Protein AF-A0A2L1CAA3-F1 (afdb_monomer_lite)

pLDDT: mean 85.88, std 10.62, range [54.34, 98.0]

Secondary structure (DSSP, 8-state):
---------HHHHHHHHHHHHHTT--HHHHHHHHHHHHHSSS----HHHHHHHHHHHHS-----S-HHHHHT-TT-

Foldseek 3Di:
DDDDDDDDDPVVCVVLVVVCVVVVHDPVVVVVVVVCCVPPPHPPCPVVNVVVVVCVVVDDDDDDPDPCVVPVVPPD

Radius of gyration: 19.26 Å; chains: 1; bounding box: 43×43×42 Å

Organism: Methanococcus maripaludis (NCBI:txid39152)

Sequence (76 aa):
MAVKSFNVDEEVYSKFSKHCKDRGMSMSKQVEFFMRSIVEEEPELRQEYIEKIERICKGKFIKVNNFSEEFGLNDL

Structure (mmCIF, N/CA/C/O backbone):
data_AF-A0A2L1CAA3-F1
#
_entry.id   AF-A0A2L1CAA3-F1
#
loop_
_atom_site.group_PDB
_atom_site.id
_atom_site.type_symbol
_atom_site.label_atom_id
_atom_site.label_alt_id
_atom_site.label_comp_id
_atom_site.label_asym_id
_atom_site.label_entity_id
_atom_site.label_seq_id
_atom_site.pdbx_PDB_ins_code
_atom_site.Cartn_x
_atom_site.Cartn_y
_atom_site.Cartn_z
_atom_site.occupancy
_atom_site.B_iso_or_equiv
_atom_site.auth_seq_id
_atom_site.auth_comp_id
_atom_site.auth_asym_id
_atom_site.auth_atom_id
_atom_site.pdbx_PDB_model_num
ATOM 1 N N . MET A 1 1 ? 18.155 -5.293 5.179 1.00 63.50 1 MET A N 1
ATOM 2 C CA . MET A 1 1 ? 17.525 -6.011 4.046 1.00 63.50 1 MET A CA 1
ATOM 3 C C . MET A 1 1 ? 18.589 -6.348 3.020 1.00 63.50 1 MET A C 1
ATOM 5 O O . MET A 1 1 ? 19.494 -5.547 2.834 1.00 63.50 1 MET A O 1
ATOM 9 N N . ALA A 1 2 ? 18.490 -7.514 2.382 1.00 81.81 2 ALA A N 1
ATOM 10 C CA . ALA A 1 2 ? 19.349 -7.885 1.260 1.00 81.81 2 ALA A CA 1
ATOM 11 C C . ALA A 1 2 ? 18.745 -7.375 -0.057 1.00 81.81 2 ALA A C 1
ATOM 13 O O . ALA A 1 2 ? 17.527 -7.420 -0.221 1.00 81.81 2 ALA A O 1
ATOM 14 N N . VAL A 1 3 ? 19.584 -6.926 -0.992 1.00 87.81 3 VAL A N 1
ATOM 15 C CA . VAL A 1 3 ? 19.138 -6.552 -2.342 1.00 87.81 3 VAL A CA 1
ATOM 16 C C . VAL A 1 3 ? 18.664 -7.809 -3.070 1.00 87.81 3 VAL A C 1
ATOM 18 O O . VAL A 1 3 ? 19.345 -8.835 -3.051 1.00 87.81 3 VAL A O 1
ATOM 21 N N . LYS A 1 4 ? 17.484 -7.733 -3.685 1.00 89.94 4 LYS A N 1
ATOM 22 C CA . LYS A 1 4 ? 16.931 -8.776 -4.553 1.00 89.94 4 LYS A CA 1
ATOM 23 C C . LYS A 1 4 ? 16.796 -8.198 -5.953 1.00 89.94 4 LYS A C 1
ATOM 25 O O . LYS A 1 4 ? 16.269 -7.099 -6.104 1.00 89.94 4 LYS A O 1
ATOM 30 N N . SER A 1 5 ? 17.292 -8.923 -6.946 1.00 91.38 5 SER A N 1
ATOM 31 C CA . SER A 1 5 ? 17.180 -8.570 -8.357 1.00 91.38 5 SER A CA 1
ATOM 32 C C . SER A 1 5 ? 16.351 -9.622 -9.080 1.00 91.38 5 SER A C 1
ATOM 34 O O . SER A 1 5 ? 16.464 -10.818 -8.820 1.00 91.38 5 SER A O 1
ATOM 36 N N . PHE A 1 6 ? 15.491 -9.156 -9.971 1.00 91.75 6 PHE A N 1
ATOM 37 C CA . PHE A 1 6 ? 14.659 -9.970 -10.842 1.00 91.75 6 PHE A CA 1
ATOM 38 C C . PHE A 1 6 ? 14.371 -9.155 -12.102 1.00 91.75 6 PHE A C 1
ATOM 40 O O . PHE A 1 6 ? 14.401 -7.924 -12.068 1.00 91.75 6 PHE A O 1
ATOM 47 N N . ASN A 1 7 ? 14.116 -9.843 -13.209 1.00 95.25 7 ASN A N 1
ATOM 48 C CA . ASN A 1 7 ? 13.768 -9.186 -14.462 1.00 95.25 7 ASN A CA 1
ATOM 49 C C . ASN A 1 7 ? 12.266 -8.901 -14.484 1.00 95.25 7 ASN A C 1
ATOM 51 O O . ASN A 1 7 ? 11.464 -9.748 -14.089 1.00 95.25 7 ASN A O 1
ATOM 55 N N . VAL A 1 8 ? 11.898 -7.717 -14.961 1.00 94.25 8 VAL A N 1
ATOM 56 C CA . VAL A 1 8 ? 10.512 -7.293 -15.168 1.00 94.25 8 VAL A CA 1
ATOM 57 C C . VAL A 1 8 ? 10.428 -6.720 -16.570 1.00 94.25 8 VAL A C 1
ATOM 59 O O . VAL A 1 8 ? 11.380 -6.099 -17.038 1.00 94.25 8 VAL A O 1
ATOM 62 N N . ASP A 1 9 ? 9.301 -6.943 -17.234 1.00 97.94 9 ASP A N 1
ATOM 63 C CA . ASP A 1 9 ? 9.009 -6.271 -18.492 1.00 97.94 9 ASP A CA 1
ATOM 64 C C . ASP A 1 9 ? 9.046 -4.737 -18.322 1.00 97.94 9 ASP A C 1
ATOM 66 O O . ASP A 1 9 ? 8.536 -4.198 -17.334 1.00 97.94 9 ASP A O 1
ATOM 70 N N . GLU A 1 10 ? 9.661 -4.034 -19.277 1.00 97.12 10 GLU A N 1
ATOM 71 C CA . GLU A 1 10 ? 9.889 -2.584 -19.197 1.00 97.12 10 GLU A CA 1
ATOM 72 C C . GLU A 1 10 ? 8.571 -1.798 -19.178 1.00 97.12 10 GLU A C 1
ATOM 74 O O . GLU A 1 10 ? 8.425 -0.825 -18.431 1.00 97.12 10 GLU A O 1
ATOM 79 N N . GLU A 1 11 ? 7.573 -2.233 -19.952 1.00 98.00 11 GLU A N 1
ATOM 80 C CA . GLU A 1 11 ? 6.270 -1.575 -19.994 1.00 98.00 11 GLU A CA 1
ATOM 81 C C . GLU A 1 11 ? 5.538 -1.743 -18.656 1.00 98.00 11 GLU A C 1
ATOM 83 O O . GLU A 1 11 ? 4.979 -0.780 -18.115 1.00 98.00 11 GLU A O 1
ATOM 88 N N . VAL A 1 12 ? 5.588 -2.947 -18.080 1.00 97.06 12 VAL A N 1
ATOM 89 C CA . VAL A 1 12 ? 5.028 -3.240 -16.753 1.00 97.06 12 VAL A CA 1
ATOM 90 C C . VAL A 1 12 ? 5.719 -2.410 -15.671 1.00 97.06 12 VAL A C 1
ATOM 92 O O . VAL A 1 12 ? 5.040 -1.760 -14.869 1.00 97.06 12 VAL A O 1
ATOM 95 N N . TYR A 1 13 ? 7.055 -2.384 -15.663 1.00 95.81 13 TY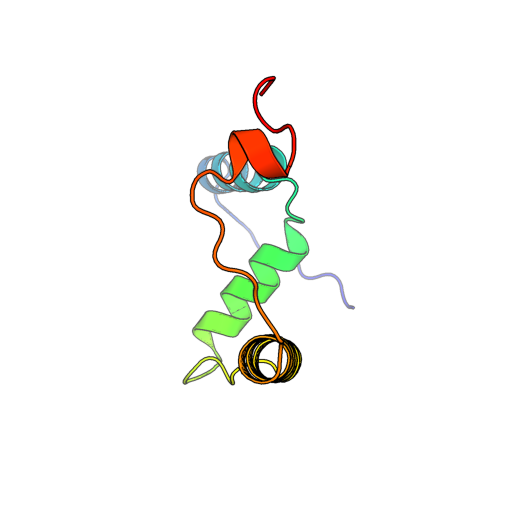R A N 1
ATOM 96 C CA . TYR A 1 13 ? 7.834 -1.603 -14.705 1.00 95.81 13 TYR A CA 1
ATOM 97 C C . TYR A 1 13 ? 7.499 -0.112 -14.792 1.00 95.81 13 TYR A C 1
ATOM 99 O O . TYR A 1 13 ? 7.225 0.521 -13.770 1.00 95.81 13 TYR A O 1
ATOM 107 N N . SER A 1 14 ? 7.455 0.446 -16.003 1.00 97.00 14 SER A N 1
ATOM 108 C CA . SER A 1 14 ? 7.159 1.860 -16.235 1.00 97.00 14 SER A CA 1
ATOM 109 C C . SER A 1 14 ? 5.775 2.250 -15.703 1.00 97.00 14 SER A C 1
ATOM 111 O O . SER A 1 14 ? 5.645 3.208 -14.929 1.00 97.00 14 SER A O 1
ATOM 113 N N . LYS A 1 15 ? 4.741 1.458 -16.022 1.00 97.31 15 LYS A N 1
ATOM 114 C CA . LYS A 1 15 ? 3.371 1.681 -15.532 1.00 97.31 15 LYS A CA 1
ATOM 115 C C . LYS A 1 15 ? 3.290 1.600 -14.007 1.00 97.31 15 LYS A C 1
ATOM 117 O O . LYS A 1 15 ? 2.691 2.474 -13.377 1.00 97.31 15 LYS A O 1
ATOM 122 N N . PHE A 1 16 ? 3.910 0.588 -13.405 1.00 95.75 16 PHE A N 1
ATOM 123 C CA . PHE A 1 16 ? 3.865 0.384 -11.957 1.00 95.75 16 PHE A CA 1
ATOM 124 C C . PHE A 1 16 ? 4.667 1.443 -11.184 1.00 95.75 16 PHE A C 1
ATOM 126 O O . PHE A 1 16 ? 4.208 1.960 -10.163 1.00 95.75 16 PHE A O 1
ATOM 133 N N . SER A 1 17 ? 5.830 1.834 -11.705 1.00 95.25 17 SER A N 1
ATOM 134 C CA . SER A 1 17 ? 6.669 2.905 -11.159 1.00 95.25 17 SER A CA 1
ATOM 135 C C . SER A 1 17 ? 5.937 4.241 -11.146 1.00 95.25 17 SER A C 1
ATOM 137 O O . SER A 1 17 ? 5.915 4.924 -10.118 1.00 95.25 17 SER A O 1
ATOM 139 N N . LYS A 1 18 ? 5.265 4.588 -12.251 1.00 96.75 18 LYS A N 1
ATOM 140 C CA . LYS A 1 18 ? 4.421 5.784 -12.325 1.00 96.75 18 LYS A CA 1
ATOM 141 C C . LYS A 1 18 ? 3.287 5.733 -11.300 1.00 96.75 18 LYS A C 1
ATOM 143 O O . LYS A 1 18 ? 3.135 6.667 -10.524 1.00 96.75 18 LYS A O 1
ATOM 148 N N . HIS A 1 19 ? 2.568 4.613 -11.222 1.00 95.62 19 HIS A N 1
ATOM 149 C CA . HIS A 1 19 ? 1.494 4.4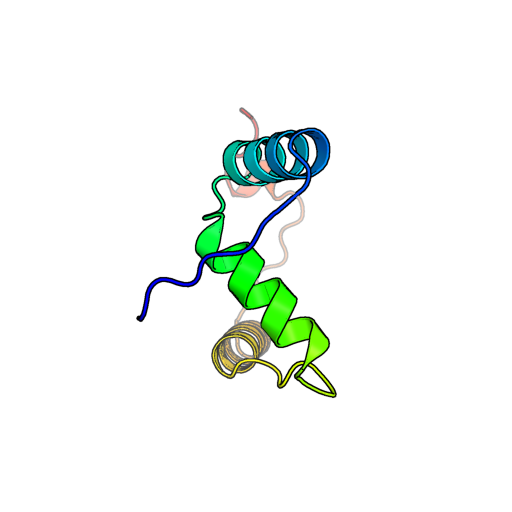25 -10.245 1.00 95.62 19 HIS A CA 1
ATOM 150 C C . HIS A 1 19 ? 1.960 4.638 -8.795 1.00 95.62 19 HIS A C 1
ATOM 152 O O . HIS A 1 19 ? 1.259 5.267 -8.001 1.00 95.62 19 HIS A O 1
ATOM 158 N N . CYS A 1 20 ? 3.144 4.130 -8.439 1.00 95.06 20 CYS A N 1
ATOM 159 C CA . CYS A 1 20 ? 3.705 4.322 -7.105 1.00 95.06 20 CYS A CA 1
ATOM 160 C C . CYS A 1 20 ? 4.039 5.794 -6.842 1.00 95.06 20 CYS A C 1
ATOM 162 O O . CYS A 1 20 ? 3.686 6.314 -5.784 1.00 95.06 20 CYS A O 1
ATOM 164 N N . LYS A 1 21 ? 4.666 6.479 -7.807 1.00 93.44 21 LYS A N 1
ATOM 165 C CA . LYS A 1 21 ? 5.016 7.904 -7.696 1.00 93.44 21 LYS A CA 1
ATOM 166 C C . LYS A 1 21 ? 3.785 8.792 -7.541 1.00 93.44 21 LYS A C 1
ATOM 168 O O . LYS A 1 21 ? 3.755 9.598 -6.617 1.00 93.44 21 LYS A O 1
ATOM 173 N N . ASP A 1 22 ? 2.766 8.588 -8.373 1.00 94.81 22 ASP A N 1
ATOM 174 C CA . ASP A 1 22 ? 1.538 9.396 -8.381 1.00 94.81 22 ASP A CA 1
ATOM 175 C C . ASP A 1 22 ? 0.781 9.324 -7.041 1.00 94.81 22 ASP A C 1
ATOM 177 O O . ASP A 1 22 ? 0.034 10.232 -6.690 1.00 94.81 22 ASP A O 1
ATOM 181 N N . ARG A 1 23 ? 0.993 8.255 -6.262 1.00 92.00 23 ARG A N 1
ATOM 182 C CA . ARG A 1 23 ? 0.364 8.027 -4.951 1.00 92.00 23 ARG A CA 1
ATOM 183 C C . ARG A 1 23 ? 1.313 8.226 -3.765 1.00 92.00 23 ARG A C 1
ATOM 185 O O . ARG A 1 23 ? 0.954 7.886 -2.641 1.00 92.00 23 ARG A O 1
ATOM 192 N N . GLY A 1 24 ? 2.537 8.710 -3.997 1.00 91.50 24 GLY A N 1
ATOM 193 C CA . GLY A 1 24 ? 3.544 8.889 -2.943 1.00 91.50 24 GLY A CA 1
ATOM 194 C C . GLY A 1 24 ? 3.986 7.580 -2.273 1.00 91.50 24 GLY A C 1
ATOM 195 O O . GLY A 1 24 ? 4.395 7.573 -1.112 1.00 91.50 24 GLY A O 1
ATOM 196 N N . MET A 1 25 ? 3.884 6.452 -2.977 1.00 91.38 25 MET A N 1
ATOM 197 C CA . MET A 1 25 ? 4.195 5.121 -2.457 1.00 91.38 25 MET A CA 1
ATOM 198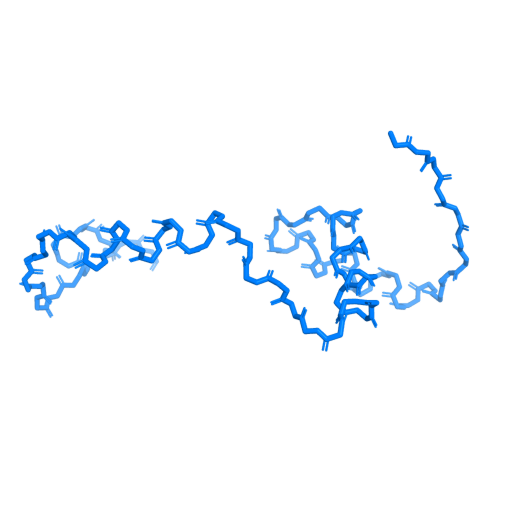 C C . MET A 1 25 ? 5.624 4.706 -2.817 1.00 91.38 25 MET A C 1
ATOM 200 O O . MET A 1 25 ? 6.113 4.951 -3.918 1.00 91.38 25 MET A O 1
ATOM 204 N N . SER A 1 26 ? 6.293 4.009 -1.895 1.00 92.88 26 SER A N 1
ATOM 205 C CA . SER A 1 26 ? 7.601 3.409 -2.173 1.00 92.88 26 SER A CA 1
ATOM 206 C C . SER A 1 26 ? 7.445 2.121 -2.979 1.00 92.88 26 SER A C 1
ATOM 208 O O . SER A 1 26 ? 6.744 1.202 -2.555 1.00 92.88 26 SER A O 1
ATOM 210 N N . MET A 1 27 ? 8.161 2.028 -4.099 1.00 91.88 27 MET A N 1
ATOM 211 C CA . MET A 1 27 ? 8.109 0.864 -4.984 1.00 91.88 27 MET A CA 1
ATOM 212 C C . MET A 1 27 ? 8.592 -0.420 -4.301 1.00 91.88 27 MET A C 1
ATOM 214 O O . MET A 1 27 ? 7.947 -1.456 -4.425 1.00 91.88 27 MET A O 1
ATOM 218 N N . SER A 1 28 ? 9.671 -0.353 -3.514 1.00 91.06 28 SER A N 1
ATOM 219 C CA . SER A 1 28 ? 10.174 -1.521 -2.779 1.00 91.06 28 SER A CA 1
ATOM 220 C C . SER A 1 28 ? 9.170 -2.026 -1.743 1.00 91.06 28 SER A C 1
ATOM 222 O O . SER A 1 28 ? 8.964 -3.231 -1.635 1.00 91.06 28 SER A O 1
ATOM 224 N N . LYS A 1 29 ? 8.481 -1.112 -1.043 1.00 90.12 29 LYS A N 1
ATOM 225 C CA . LYS A 1 29 ? 7.416 -1.475 -0.096 1.00 90.12 29 LYS A CA 1
ATOM 226 C C . LYS A 1 29 ? 6.235 -2.137 -0.796 1.00 90.12 29 LYS A C 1
ATOM 228 O O . LYS A 1 29 ? 5.657 -3.059 -0.236 1.00 90.12 29 LYS A O 1
ATOM 233 N N . GLN A 1 30 ? 5.878 -1.678 -1.997 1.00 92.38 30 GLN A N 1
ATOM 234 C CA . GLN A 1 30 ? 4.757 -2.258 -2.734 1.00 92.38 30 GLN A CA 1
ATOM 235 C C . GLN A 1 30 ? 5.070 -3.635 -3.307 1.00 92.38 30 GLN A C 1
ATOM 237 O O . GLN A 1 30 ? 4.225 -4.521 -3.240 1.00 92.38 30 GLN A O 1
ATOM 242 N N . VAL A 1 31 ? 6.290 -3.849 -3.802 1.00 92.19 31 VAL A N 1
ATOM 243 C CA . VAL A 1 31 ? 6.740 -5.185 -4.215 1.00 92.19 31 VAL A CA 1
ATOM 244 C C . VAL A 1 31 ? 6.731 -6.145 -3.026 1.00 92.19 31 VAL A C 1
ATOM 246 O O . VAL A 1 31 ? 6.214 -7.251 -3.143 1.00 92.19 31 VAL A O 1
ATOM 249 N N . GLU A 1 32 ? 7.245 -5.723 -1.869 1.00 90.62 32 GLU A N 1
ATOM 250 C CA . GLU A 1 32 ? 7.214 -6.547 -0.657 1.00 90.62 32 GLU A CA 1
ATOM 251 C C . GLU A 1 32 ? 5.779 -6.841 -0.202 1.00 90.62 32 GLU A C 1
ATOM 253 O O . GLU A 1 32 ? 5.460 -7.983 0.115 1.00 90.62 32 GLU A O 1
ATOM 258 N N . PHE A 1 33 ? 4.900 -5.835 -0.202 1.00 88.38 33 PHE A N 1
ATOM 259 C CA . PHE A 1 33 ? 3.492 -6.005 0.152 1.00 88.38 33 PHE A CA 1
ATOM 260 C C . PHE A 1 33 ? 2.786 -6.989 -0.782 1.00 88.38 33 PHE A C 1
ATOM 262 O O . PHE A 1 33 ? 2.073 -7.872 -0.314 1.00 88.38 33 PHE A O 1
ATOM 269 N N . PHE A 1 34 ? 3.030 -6.878 -2.088 1.00 89.50 34 PHE A N 1
ATOM 270 C CA . PHE A 1 34 ? 2.512 -7.826 -3.063 1.00 89.50 34 PHE A CA 1
ATOM 271 C C . PHE A 1 34 ? 3.011 -9.244 -2.769 1.00 89.50 34 PHE A C 1
ATOM 273 O O . PHE A 1 34 ? 2.198 -10.153 -2.639 1.00 89.50 34 PHE A O 1
ATOM 280 N N . MET A 1 35 ? 4.321 -9.433 -2.578 1.00 90.25 35 MET A N 1
ATOM 281 C CA . MET A 1 35 ? 4.885 -10.745 -2.238 1.00 90.25 35 MET A CA 1
ATOM 282 C C . MET A 1 35 ? 4.242 -11.334 -0.977 1.00 90.25 35 MET A C 1
ATOM 284 O O . MET A 1 35 ? 3.857 -12.497 -1.000 1.00 90.25 35 MET A O 1
ATOM 288 N N . ARG A 1 36 ? 4.061 -10.528 0.079 1.00 87.38 36 ARG A N 1
ATOM 289 C CA . ARG A 1 36 ? 3.367 -10.925 1.317 1.00 87.38 36 ARG A CA 1
ATOM 290 C C . ARG A 1 36 ? 1.932 -11.366 1.060 1.00 87.38 36 ARG A C 1
ATOM 292 O O . ARG A 1 36 ? 1.558 -12.448 1.484 1.00 87.38 36 ARG A O 1
ATOM 299 N N . SER A 1 37 ? 1.173 -10.587 0.288 1.00 85.00 37 SER A N 1
ATOM 300 C CA . SER A 1 37 ? -0.229 -10.900 -0.024 1.00 85.00 37 SER A CA 1
ATOM 301 C C . SER A 1 37 ? -0.433 -12.207 -0.795 1.00 85.00 37 SER A C 1
ATOM 303 O O . SER A 1 37 ? -1.538 -12.733 -0.802 1.00 85.00 37 SER A O 1
ATOM 305 N N . ILE A 1 38 ? 0.611 -12.714 -1.461 1.00 87.44 38 ILE A N 1
ATOM 306 C CA . ILE A 1 38 ? 0.570 -13.988 -2.189 1.00 87.44 38 ILE A CA 1
ATOM 307 C C . ILE A 1 38 ? 0.973 -15.169 -1.296 1.00 87.44 38 ILE A C 1
ATOM 309 O O . ILE A 1 38 ? 0.511 -16.282 -1.532 1.00 87.44 38 ILE A O 1
ATOM 313 N N . VAL A 1 39 ? 1.852 -14.957 -0.309 1.00 86.44 39 VAL A N 1
ATOM 314 C CA . VAL A 1 39 ? 2.383 -16.039 0.547 1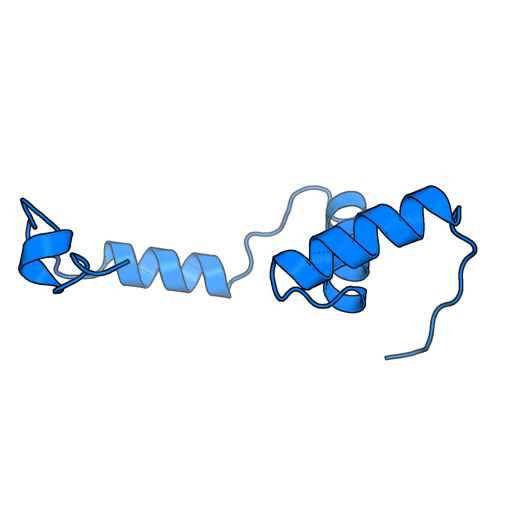.00 86.44 39 VAL A CA 1
ATOM 315 C C . VAL A 1 39 ? 1.651 -16.190 1.880 1.00 86.44 39 VAL A C 1
ATOM 317 O O . VAL A 1 39 ? 1.749 -17.244 2.498 1.00 86.44 39 VAL A O 1
ATOM 320 N N 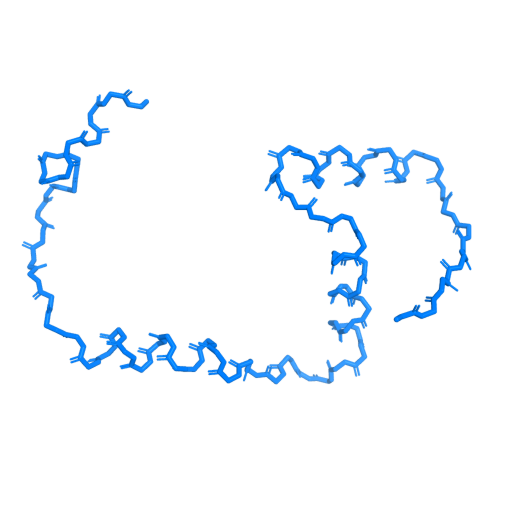. GLU A 1 40 ? 0.949 -15.158 2.341 1.00 81.19 40 GLU A N 1
ATOM 321 C CA . GLU A 1 40 ? 0.143 -15.193 3.563 1.00 81.19 40 GLU A CA 1
ATOM 322 C C . GLU A 1 40 ? -1.268 -15.722 3.202 1.00 81.19 40 GLU A C 1
ATOM 324 O O . GLU A 1 40 ? -1.975 -15.093 2.418 1.00 81.19 40 GLU A O 1
ATOM 329 N N . GLU A 1 41 ? -1.654 -16.904 3.719 1.00 60.69 41 GLU A N 1
ATOM 330 C CA . GLU A 1 41 ? -2.903 -17.625 3.360 1.00 60.69 41 GLU A CA 1
ATOM 331 C C . GLU A 1 41 ? -4.190 -16.842 3.681 1.00 60.69 41 GLU A C 1
ATOM 333 O O . GLU A 1 41 ? -5.199 -17.010 3.002 1.00 60.69 41 GLU A O 1
ATOM 338 N N . GLU A 1 42 ? -4.129 -15.925 4.641 1.00 59.09 42 GLU A N 1
ATOM 339 C CA . GLU A 1 42 ? -5.014 -14.772 4.782 1.00 59.09 42 GLU A CA 1
ATOM 340 C C . GLU A 1 42 ? -4.163 -13.620 5.326 1.00 59.09 42 GLU A C 1
ATOM 342 O O . GLU A 1 42 ? -3.226 -13.884 6.085 1.00 59.09 42 GLU A O 1
ATOM 347 N N . PRO A 1 43 ? -4.431 -12.348 4.971 1.00 58.66 43 PRO A N 1
ATOM 348 C CA . PRO A 1 43 ? -3.700 -11.247 5.572 1.00 58.66 43 PRO A CA 1
ATOM 349 C C . PRO A 1 43 ? -3.966 -11.275 7.077 1.00 58.66 43 PRO A C 1
ATOM 351 O O . PRO A 1 43 ? -5.049 -10.885 7.520 1.00 58.66 43 PRO A O 1
ATOM 354 N N . GLU A 1 44 ? -2.986 -11.725 7.866 1.00 62.78 44 GLU A N 1
ATOM 355 C CA . GLU A 1 44 ? -3.027 -11.555 9.311 1.00 62.78 44 GLU A CA 1
ATOM 356 C C . GLU A 1 44 ? -3.258 -10.064 9.546 1.00 62.78 44 GLU A C 1
ATOM 358 O O . GLU A 1 44 ? -2.460 -9.214 9.128 1.00 62.78 44 GLU A O 1
ATOM 363 N N . LEU A 1 45 ? -4.416 -9.725 10.121 1.00 67.38 45 LEU A N 1
ATOM 364 C CA . LEU A 1 45 ? -4.774 -8.344 10.404 1.00 67.38 45 LEU A CA 1
ATOM 365 C C . LEU A 1 45 ? -3.628 -7.736 11.204 1.00 67.38 45 LEU A C 1
ATOM 367 O O . LEU A 1 45 ? -3.428 -8.080 12.368 1.00 67.38 45 LEU A O 1
ATOM 371 N N . ARG A 1 46 ? -2.850 -6.850 10.563 1.00 74.38 46 ARG A N 1
ATOM 372 C CA . ARG A 1 46 ? -1.704 -6.223 11.225 1.00 74.38 46 ARG A CA 1
ATOM 373 C C . ARG A 1 46 ? -2.189 -5.634 12.540 1.00 74.38 46 ARG A C 1
ATOM 375 O O . ARG A 1 46 ? -3.149 -4.863 12.534 1.00 74.38 46 ARG A O 1
ATOM 382 N N . GLN A 1 47 ? -1.503 -5.956 13.633 1.00 78.12 47 GLN A N 1
ATOM 383 C CA . GLN A 1 47 ? -1.875 -5.509 14.976 1.00 78.12 47 GLN A CA 1
ATOM 384 C C . GLN A 1 47 ? -2.132 -3.991 15.032 1.00 78.12 47 GLN A C 1
ATOM 386 O O . GLN A 1 47 ? -3.078 -3.539 15.666 1.00 78.12 47 GLN A O 1
ATOM 391 N N . GLU A 1 48 ? -1.366 -3.202 14.269 1.00 81.38 48 GLU A N 1
ATOM 392 C CA . GLU A 1 48 ? -1.560 -1.754 14.121 1.00 81.38 48 GLU A CA 1
ATOM 393 C C . GLU A 1 48 ? -2.972 -1.368 13.632 1.00 81.38 48 GLU A C 1
ATOM 395 O O . GLU A 1 48 ? -3.550 -0.383 14.095 1.00 81.38 48 GLU A O 1
ATOM 400 N N . TYR A 1 49 ? -3.543 -2.118 12.687 1.00 83.62 49 TYR A N 1
ATOM 401 C CA . TYR A 1 49 ? -4.895 -1.869 12.190 1.00 83.62 49 TYR A CA 1
ATOM 402 C C . TYR A 1 49 ? -5.954 -2.241 13.217 1.00 83.62 49 TYR A C 1
ATOM 404 O O . TYR A 1 49 ? -6.908 -1.481 13.387 1.00 83.62 49 TYR A O 1
ATOM 412 N N . ILE A 1 50 ? -5.752 -3.347 13.936 1.00 87.06 50 ILE A N 1
ATOM 413 C CA . ILE A 1 50 ? -6.620 -3.751 15.047 1.00 87.06 50 ILE A CA 1
ATOM 414 C C . ILE A 1 50 ? -6.636 -2.640 16.101 1.00 87.06 50 ILE A C 1
ATOM 416 O O . ILE A 1 50 ? -7.700 -2.138 16.455 1.00 87.06 50 ILE A O 1
ATOM 420 N N . GLU A 1 51 ? -5.466 -2.154 16.517 1.00 89.88 51 GLU A N 1
ATOM 421 C CA . GLU A 1 51 ? -5.348 -1.068 17.492 1.00 89.88 51 GLU A CA 1
ATOM 422 C C . GLU A 1 51 ? -6.001 0.239 17.024 1.00 89.88 51 GLU A C 1
ATOM 424 O O . GLU A 1 51 ? -6.639 0.930 17.821 1.00 89.88 51 GLU A O 1
ATOM 429 N N . LYS A 1 52 ? -5.856 0.608 15.744 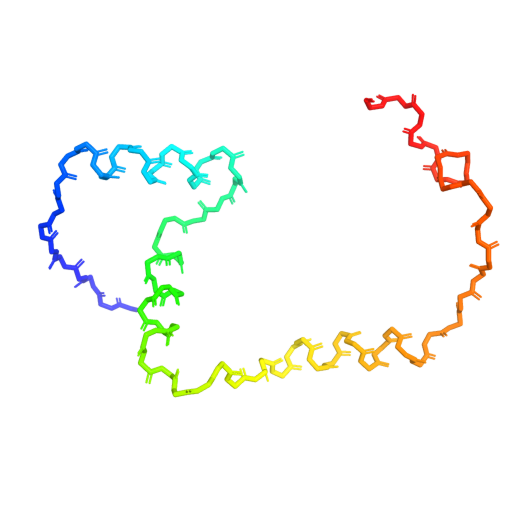1.00 91.06 52 LYS A N 1
ATOM 430 C CA . LYS A 1 52 ? -6.521 1.799 15.188 1.00 91.06 52 LYS A CA 1
ATOM 431 C C . LYS A 1 52 ? -8.037 1.656 15.230 1.00 91.06 52 LYS A C 1
ATOM 433 O O . LYS A 1 52 ? -8.704 2.591 15.670 1.00 91.06 52 LYS A O 1
ATOM 438 N N . ILE A 1 53 ? -8.573 0.506 14.816 1.00 90.75 53 ILE A N 1
ATOM 439 C CA . ILE A 1 53 ? -10.014 0.236 14.868 1.00 90.75 53 ILE A CA 1
ATOM 440 C C . ILE A 1 53 ? -10.502 0.265 16.313 1.00 90.75 53 ILE A C 1
ATOM 442 O O . ILE A 1 53 ? -11.490 0.931 16.598 1.00 90.75 53 ILE A O 1
ATOM 446 N N . GLU A 1 54 ? -9.789 -0.360 17.248 1.00 92.62 54 GLU A N 1
ATOM 447 C CA . GLU A 1 54 ? -10.166 -0.325 18.659 1.00 92.62 54 GLU A CA 1
ATOM 448 C C . GLU A 1 54 ? -10.210 1.096 19.226 1.00 92.62 54 GLU A C 1
ATOM 450 O O . GLU A 1 54 ? -11.140 1.436 19.960 1.00 92.62 54 GLU A O 1
ATOM 455 N N . ARG A 1 55 ? -9.224 1.939 18.895 1.00 93.56 55 ARG A N 1
ATOM 456 C CA . ARG A 1 55 ? -9.218 3.350 19.308 1.00 93.56 55 ARG A CA 1
ATOM 457 C C . ARG A 1 55 ? -10.398 4.105 18.720 1.00 93.56 55 ARG A C 1
ATOM 459 O O . ARG A 1 55 ? -10.995 4.908 19.430 1.00 93.56 55 ARG A O 1
ATOM 466 N N . ILE A 1 56 ? -10.736 3.837 17.458 1.00 91.62 56 ILE A N 1
ATOM 467 C CA . ILE A 1 56 ? -11.920 4.409 16.824 1.00 91.62 56 ILE A CA 1
ATOM 468 C C . ILE A 1 56 ? -13.159 3.939 17.591 1.00 91.62 56 ILE A C 1
ATOM 470 O O . ILE A 1 56 ? -13.872 4.768 18.127 1.00 91.62 56 ILE A O 1
ATOM 474 N N . CYS A 1 57 ? -13.382 2.639 17.772 1.00 87.94 57 CYS A N 1
ATOM 475 C CA . CYS A 1 57 ? -14.558 2.119 18.478 1.00 87.94 57 CYS A CA 1
ATOM 476 C C . CYS A 1 57 ? -14.709 2.642 19.919 1.00 87.94 57 CYS A C 1
ATOM 478 O O . CYS A 1 57 ? -15.831 2.820 20.386 1.00 87.94 57 CYS A O 1
ATOM 480 N N . LYS A 1 58 ? -13.600 2.898 20.625 1.00 93.75 58 LYS A N 1
ATOM 481 C CA . LYS A 1 58 ? -13.585 3.461 21.990 1.00 93.75 58 LYS A CA 1
ATOM 482 C C . LYS A 1 58 ? -13.677 4.998 22.014 1.00 93.75 58 LYS A C 1
ATOM 484 O O . LYS A 1 58 ? -13.806 5.586 23.088 1.00 93.75 58 LYS A O 1
ATOM 489 N N . GLY A 1 59 ? -13.574 5.654 20.860 1.00 89.00 59 GLY A N 1
ATOM 490 C CA . GLY A 1 59 ? -13.586 7.104 20.721 1.00 89.00 59 GLY A CA 1
ATOM 491 C C . GLY A 1 59 ? -14.961 7.717 20.988 1.00 89.00 59 GLY A C 1
ATOM 492 O O . GLY A 1 59 ? -16.001 7.123 20.714 1.00 89.00 59 GLY A O 1
ATOM 493 N N . LYS A 1 60 ? -14.972 8.946 21.512 1.00 85.62 60 LYS A N 1
ATOM 494 C CA . LYS A 1 60 ? -16.183 9.770 21.582 1.00 85.62 60 LYS A CA 1
ATOM 495 C C . LYS A 1 60 ? -16.240 10.636 20.333 1.00 85.62 60 LYS A C 1
ATOM 497 O O . LYS A 1 60 ? -15.423 11.540 20.184 1.00 85.62 60 LYS A O 1
ATOM 502 N N . PHE A 1 61 ? -17.193 10.355 19.454 1.00 87.44 61 PHE A N 1
ATOM 503 C CA . PHE A 1 61 ? -17.385 11.126 18.229 1.00 87.44 61 PHE A CA 1
ATOM 504 C C . PHE A 1 61 ? -18.549 12.090 18.371 1.00 87.44 61 PHE A C 1
ATOM 506 O O . PHE A 1 61 ? -19.578 11.764 18.964 1.00 87.44 61 PHE A O 1
ATOM 513 N N . ILE A 1 62 ? -18.383 13.272 17.789 1.00 84.25 62 ILE A N 1
ATOM 514 C CA . ILE A 1 62 ? -19.474 14.207 17.551 1.00 84.25 62 ILE A CA 1
ATOM 515 C C . ILE A 1 62 ? -20.089 13.905 16.187 1.00 84.25 62 ILE A C 1
ATOM 517 O O . ILE A 1 62 ? -19.391 13.528 15.243 1.00 84.25 62 ILE A O 1
ATOM 521 N N . LYS A 1 63 ? -21.407 14.057 16.075 1.00 82.75 63 LYS A N 1
ATOM 522 C CA . LYS A 1 63 ? -22.071 13.977 14.778 1.00 82.75 63 LYS A CA 1
ATOM 523 C C . LYS A 1 63 ? -21.764 15.259 14.009 1.00 82.75 63 LYS A C 1
ATOM 525 O O . LYS A 1 63 ? -22.208 16.329 14.410 1.00 82.75 63 LYS A O 1
ATOM 530 N N . VAL A 1 64 ? -21.040 15.129 12.905 1.00 87.00 64 VAL A N 1
ATOM 531 C CA . VAL A 1 64 ? -20.759 16.236 11.989 1.00 87.00 64 VAL A CA 1
ATOM 532 C C . VAL A 1 64 ? -21.742 16.148 10.825 1.00 87.00 64 VAL A C 1
ATOM 534 O O . VAL A 1 64 ? -21.816 15.119 10.156 1.00 87.00 64 VAL A O 1
ATOM 537 N N . ASN A 1 65 ? -22.539 17.200 10.614 1.00 82.44 65 ASN A N 1
ATOM 538 C CA . ASN A 1 65 ? -23.526 17.246 9.526 1.00 82.44 65 ASN A CA 1
ATOM 539 C C . ASN A 1 65 ? -22.890 17.664 8.192 1.00 82.44 65 ASN A C 1
ATOM 541 O O . ASN A 1 65 ? -23.308 17.180 7.144 1.00 82.44 65 ASN A O 1
ATOM 545 N N . ASN A 1 66 ? -21.873 18.529 8.238 1.00 85.94 66 ASN A N 1
ATOM 546 C CA . ASN A 1 66 ? -21.094 18.951 7.082 1.00 85.94 66 ASN A CA 1
ATOM 547 C C . ASN A 1 66 ? -19.609 19.026 7.467 1.00 85.94 66 ASN A C 1
ATOM 549 O O . ASN A 1 66 ? -19.198 19.895 8.231 1.00 85.94 66 ASN A O 1
ATOM 553 N N . PHE A 1 67 ? -18.806 18.091 6.957 1.00 85.00 67 PHE A N 1
ATOM 554 C CA . PHE A 1 67 ? -17.375 18.018 7.266 1.00 85.00 67 PHE A CA 1
ATOM 555 C C . PHE A 1 67 ? -16.577 19.181 6.673 1.00 85.00 67 PHE A C 1
ATOM 557 O O . PHE A 1 67 ? -15.588 19.598 7.272 1.00 85.00 67 PHE A O 1
ATOM 564 N N . SER A 1 68 ? -16.989 19.711 5.521 1.00 83.75 68 SER A N 1
ATOM 565 C CA . SER A 1 68 ? -16.252 20.784 4.853 1.00 83.75 68 SER A CA 1
ATOM 566 C C . SER A 1 68 ? -16.398 22.115 5.586 1.00 83.75 68 SER A C 1
ATOM 568 O O . SER A 1 68 ? -15.421 22.848 5.715 1.00 83.75 68 SER A O 1
ATOM 570 N N . GLU A 1 69 ? -17.585 22.386 6.134 1.00 80.06 69 GLU A N 1
ATOM 571 C CA . GLU A 1 69 ? -17.833 23.544 7.002 1.00 80.06 69 GLU A CA 1
ATOM 572 C C . GLU A 1 69 ? -17.109 23.413 8.347 1.00 80.06 69 GLU A C 1
ATOM 574 O O . GLU A 1 69 ? -16.434 24.348 8.769 1.00 80.06 69 GLU A O 1
ATOM 579 N N . GLU A 1 70 ? -17.197 22.247 8.992 1.00 79.88 70 GLU A N 1
ATOM 580 C CA . GLU A 1 70 ? -16.660 22.040 10.344 1.00 79.88 70 GLU A CA 1
ATOM 581 C C . GLU A 1 70 ? -15.122 22.044 10.390 1.00 79.88 70 GLU A C 1
ATOM 583 O O . GLU A 1 70 ? -14.525 22.459 11.382 1.00 79.88 70 GLU A O 1
ATOM 588 N N . PHE A 1 71 ? -14.464 21.598 9.314 1.00 83.88 71 PHE A N 1
ATOM 589 C CA . PHE A 1 71 ? -13.002 21.482 9.241 1.00 83.88 71 PHE A CA 1
ATOM 590 C C . PHE A 1 71 ? -12.353 22.403 8.196 1.00 83.88 71 PHE A C 1
ATOM 592 O O . PHE A 1 71 ? -11.156 22.279 7.941 1.00 83.88 71 PHE A O 1
ATOM 599 N N . GLY A 1 72 ? -13.114 23.328 7.600 1.00 76.06 72 GLY A N 1
ATOM 600 C CA . GLY A 1 72 ? -12.590 24.332 6.668 1.00 76.06 72 GLY A CA 1
ATOM 601 C C . GLY A 1 72 ? -12.012 23.753 5.373 1.00 76.06 72 GLY A C 1
ATOM 602 O O . GLY A 1 72 ? -11.060 24.303 4.829 1.00 76.06 72 GLY A O 1
ATOM 603 N N . LEU A 1 73 ? -12.566 22.646 4.869 1.00 77.06 73 LEU A N 1
ATOM 604 C CA . LEU A 1 73 ? -12.080 21.952 3.662 1.00 77.06 73 LEU A CA 1
ATOM 605 C C . LEU A 1 73 ? -12.678 22.512 2.357 1.00 77.06 73 LEU A C 1
ATOM 607 O O . LEU A 1 73 ? -12.685 21.826 1.340 1.00 77.06 73 LEU A O 1
ATOM 611 N N . ASN A 1 74 ? -13.212 23.733 2.384 1.00 64.38 74 ASN A N 1
ATOM 612 C CA . ASN A 1 74 ? -13.925 24.332 1.251 1.00 64.38 74 ASN A CA 1
ATOM 613 C C . ASN A 1 74 ? -13.005 24.838 0.117 1.00 64.38 74 ASN A C 1
ATOM 615 O O . ASN A 1 74 ? -13.524 25.237 -0.920 1.00 64.38 74 ASN A O 1
ATOM 619 N N . ASP A 1 75 ? -11.678 24.787 0.290 1.00 59.78 75 ASP A N 1
ATOM 620 C CA . ASP A 1 75 ? -10.691 25.361 -0.642 1.00 59.78 75 ASP A CA 1
ATOM 621 C C . ASP A 1 75 ? -9.780 24.314 -1.337 1.00 59.78 75 ASP A C 1
ATOM 623 O O . ASP A 1 75 ? -8.650 24.636 -1.712 1.00 59.78 75 ASP A O 1
ATOM 627 N N . LEU A 1 76 ? -10.229 23.058 -1.505 1.00 54.34 76 LEU A N 1
ATOM 628 C CA . LEU A 1 76 ? -9.505 22.011 -2.260 1.00 54.34 76 LEU A CA 1
ATOM 629 C C . LEU A 1 76 ? -10.095 21.747 -3.650 1.00 54.34 76 LEU A C 1
ATOM 631 O O . LEU A 1 76 ? -11.327 21.549 -3.743 1.00 54.34 76 LEU A O 1
#